Protein AF-A0AAD4T1R8-F1 (afdb_monomer_lite)

pLDDT: mean 81.33, std 16.94, range [38.06, 96.06]

Structure (mmCIF, N/CA/C/O backbone):
data_AF-A0AAD4T1R8-F1
#
_entry.id   AF-A0AAD4T1R8-F1
#
loop_
_atom_site.group_PDB
_atom_site.id
_atom_site.type_symbol
_atom_site.label_atom_id
_atom_site.label_alt_id
_atom_site.label_comp_id
_atom_site.label_asym_id
_atom_site.label_entity_id
_atom_site.label_seq_id
_atom_site.pdbx_PDB_ins_code
_atom_site.Cartn_x
_atom_site.Cartn_y
_atom_site.Cartn_z
_atom_site.occupancy
_atom_site.B_iso_or_equiv
_atom_site.auth_seq_id
_atom_site.auth_comp_id
_atom_site.auth_asym_id
_atom_site.auth_atom_id
_atom_site.pdbx_PDB_model_num
ATOM 1 N N . MET A 1 1 ? -21.712 13.192 17.072 1.00 40.59 1 MET A N 1
ATOM 2 C CA . MET A 1 1 ? -20.621 12.210 17.191 1.00 40.59 1 MET A CA 1
ATOM 3 C C . MET A 1 1 ? -20.498 11.572 15.833 1.00 40.59 1 MET A C 1
ATOM 5 O O . MET A 1 1 ? -21.442 10.906 15.426 1.00 40.59 1 MET A O 1
ATOM 9 N N . ASP A 1 2 ? -19.437 11.900 15.101 1.00 55.03 2 ASP A N 1
ATOM 10 C CA . ASP A 1 2 ? -19.211 11.331 13.776 1.00 55.03 2 ASP A CA 1
ATOM 11 C C . ASP A 1 2 ? -19.032 9.827 13.923 1.00 55.03 2 ASP A C 1
ATOM 13 O O . ASP A 1 2 ? -18.123 9.354 14.605 1.00 55.03 2 ASP A O 1
ATOM 17 N N . TYR A 1 3 ? -19.953 9.077 13.331 1.00 61.53 3 TYR A N 1
ATOM 18 C CA . TYR A 1 3 ? -19.867 7.631 13.254 1.00 61.53 3 TYR A CA 1
ATOM 19 C C . TYR A 1 3 ? -18.798 7.314 12.204 1.00 61.53 3 TYR A C 1
ATOM 21 O O . TYR A 1 3 ? -19.114 7.114 11.034 1.00 61.53 3 TYR A O 1
ATOM 29 N N . LYS A 1 4 ? -17.515 7.376 12.591 1.00 73.00 4 LYS A N 1
ATOM 30 C CA . LYS A 1 4 ? -16.430 6.893 11.732 1.00 73.00 4 LYS A CA 1
ATOM 31 C C . LYS A 1 4 ? -16.697 5.414 11.469 1.00 73.00 4 LYS A C 1
ATOM 33 O O . LYS A 1 4 ? -16.855 4.644 12.408 1.00 73.00 4 LYS A O 1
ATOM 38 N N . ASP A 1 5 ? -16.753 5.038 10.203 1.00 84.06 5 ASP A N 1
ATOM 39 C CA . ASP A 1 5 ? -16.833 3.658 9.743 1.00 84.06 5 ASP A CA 1
ATOM 40 C C . ASP A 1 5 ? -15.735 3.384 8.705 1.00 84.06 5 ASP A C 1
ATOM 42 O O . ASP A 1 5 ? -14.990 4.280 8.295 1.00 84.06 5 ASP A O 1
ATOM 46 N N . VAL A 1 6 ? -15.618 2.133 8.255 1.00 85.44 6 VAL A N 1
ATOM 47 C CA . VAL A 1 6 ? -14.613 1.740 7.250 1.00 85.44 6 VAL A CA 1
ATOM 48 C C . VAL A 1 6 ? -14.735 2.563 5.962 1.00 85.44 6 VAL A C 1
ATOM 50 O O . VAL A 1 6 ? -13.732 2.841 5.307 1.00 85.44 6 VAL A O 1
ATOM 53 N N . VAL A 1 7 ? -15.949 2.971 5.580 1.00 85.94 7 VAL A N 1
ATOM 54 C CA . VAL A 1 7 ? -16.175 3.763 4.362 1.00 85.94 7 VAL A CA 1
ATOM 55 C C . VAL A 1 7 ? -15.613 5.172 4.533 1.00 85.94 7 VAL A C 1
ATOM 57 O O . VAL A 1 7 ? -14.927 5.673 3.638 1.00 85.94 7 VAL A O 1
ATOM 60 N N . SER A 1 8 ? -15.844 5.783 5.692 1.00 87.62 8 SER A N 1
ATOM 61 C CA . SER A 1 8 ? -15.320 7.096 6.062 1.00 87.62 8 SER A CA 1
ATOM 62 C C . SER A 1 8 ? -13.789 7.083 6.109 1.00 87.62 8 SER A C 1
ATOM 64 O O . SER A 1 8 ? -13.155 7.922 5.468 1.00 87.62 8 SER A O 1
ATOM 66 N N . TRP A 1 9 ? -13.185 6.074 6.749 1.00 90.06 9 TRP A N 1
ATOM 67 C CA . TRP A 1 9 ? -11.730 5.861 6.755 1.00 90.06 9 TRP A CA 1
ATOM 68 C C . TRP A 1 9 ? -11.148 5.733 5.352 1.00 90.06 9 TRP A C 1
ATOM 70 O O . TRP A 1 9 ? -10.225 6.459 4.985 1.00 90.06 9 TRP A O 1
ATOM 80 N N . ASN A 1 10 ? -11.732 4.862 4.530 1.00 88.50 10 ASN A N 1
ATOM 81 C CA . ASN A 1 10 ? -11.289 4.661 3.155 1.00 88.50 10 ASN A CA 1
ATOM 82 C C . ASN A 1 10 ? -11.386 5.934 2.319 1.00 88.50 10 ASN A C 1
ATOM 84 O O . ASN A 1 10 ? -10.513 6.193 1.494 1.00 88.50 10 ASN A O 1
ATOM 88 N N . THR A 1 11 ? -12.436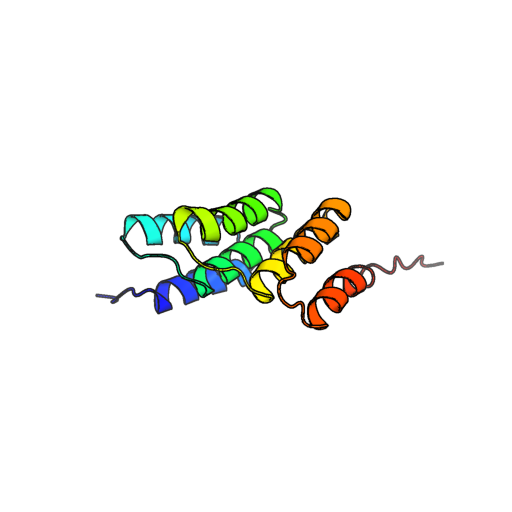 6.727 2.528 1.00 88.00 11 THR A N 1
ATOM 89 C CA . THR A 1 11 ? -12.626 7.991 1.814 1.00 88.00 11 THR A CA 1
ATOM 90 C C . THR A 1 11 ? -11.512 8.973 2.156 1.00 88.00 11 THR A C 1
ATOM 92 O O . THR A 1 11 ? -10.903 9.529 1.244 1.00 88.00 11 THR A O 1
ATOM 95 N N . ILE A 1 12 ? -11.198 9.144 3.443 1.00 86.56 12 ILE A N 1
ATOM 96 C CA . ILE A 1 12 ? -10.155 10.073 3.889 1.00 86.56 12 ILE A CA 1
ATOM 97 C C . ILE A 1 12 ? -8.768 9.562 3.465 1.00 86.56 12 ILE A C 1
ATOM 99 O O . ILE A 1 12 ? -8.006 10.302 2.855 1.00 86.56 12 ILE A O 1
ATOM 103 N N . ILE A 1 13 ? -8.435 8.286 3.669 1.00 87.19 13 ILE A N 1
ATOM 104 C CA . ILE A 1 13 ? -7.128 7.740 3.249 1.00 87.19 13 ILE A CA 1
ATOM 105 C C . ILE A 1 13 ? -6.944 7.888 1.727 1.00 87.19 13 ILE A C 1
ATOM 107 O O . ILE A 1 13 ? -5.884 8.310 1.259 1.00 87.19 13 ILE A O 1
ATOM 111 N N . LYS A 1 14 ? -7.995 7.623 0.937 1.00 84.81 14 LYS A N 1
ATOM 112 C CA . LYS A 1 14 ? -7.966 7.798 -0.522 1.00 84.81 14 LYS A CA 1
ATOM 113 C C . LYS A 1 14 ? -7.755 9.250 -0.930 1.00 84.81 14 LYS A C 1
ATOM 115 O O . LYS A 1 14 ? -6.999 9.493 -1.869 1.00 84.81 14 LYS A O 1
ATOM 120 N N . THR A 1 15 ? -8.398 10.212 -0.268 1.00 85.50 15 THR A N 1
ATOM 121 C CA . THR A 1 15 ? -8.228 11.629 -0.623 1.00 85.50 15 THR A CA 1
ATOM 122 C C . THR A 1 15 ? -6.782 12.067 -0.409 1.00 85.50 15 THR A C 1
ATOM 124 O O . THR A 1 15 ? -6.202 12.683 -1.300 1.00 85.50 15 THR A O 1
ATOM 127 N N . TYR A 1 16 ? -6.144 11.669 0.694 1.00 80.31 16 TYR A N 1
ATOM 128 C CA . TYR A 1 16 ? -4.720 11.949 0.909 1.00 80.31 16 TYR A CA 1
ATOM 129 C C . TYR A 1 16 ? -3.811 11.230 -0.099 1.00 80.31 16 TYR A C 1
ATOM 131 O O . TYR A 1 16 ? -2.872 11.845 -0.612 1.00 80.31 16 TYR A O 1
ATOM 139 N N . GLY A 1 17 ? -4.128 9.984 -0.469 1.00 73.69 17 GLY A N 1
ATOM 140 C CA . GLY A 1 17 ? -3.391 9.248 -1.501 1.00 73.69 17 GLY A CA 1
ATOM 141 C C . GLY A 1 17 ? -3.438 9.897 -2.890 1.00 73.69 17 GLY A C 1
ATOM 142 O O . GLY A 1 17 ? -2.427 9.913 -3.593 1.00 73.69 17 GLY A O 1
ATOM 143 N N . LEU A 1 18 ? -4.572 10.502 -3.264 1.00 74.38 18 LEU A N 1
ATOM 144 C CA . LEU A 1 18 ? -4.728 11.252 -4.521 1.00 74.38 18 LEU A CA 1
ATOM 145 C C . LEU A 1 18 ? -3.957 12.578 -4.534 1.00 74.38 18 LEU A C 1
ATOM 147 O O . LEU A 1 18 ? -3.561 13.050 -5.596 1.00 74.38 18 LEU A O 1
ATOM 151 N N . HIS A 1 19 ? -3.735 13.181 -3.368 1.00 78.00 19 HIS A N 1
ATOM 152 C CA . HIS A 1 19 ? -3.013 14.446 -3.238 1.00 78.00 19 HIS A CA 1
ATOM 153 C C . HIS A 1 19 ? -1.504 14.268 -3.018 1.00 78.00 19 HIS A C 1
ATOM 155 O O . HIS A 1 19 ? -0.846 15.216 -2.596 1.00 78.00 19 HIS A O 1
ATOM 161 N N . ALA A 1 20 ? -0.957 13.078 -3.307 1.00 74.12 20 ALA A N 1
ATOM 162 C CA . ALA A 1 20 ? 0.460 12.747 -3.132 1.00 74.12 20 ALA A CA 1
ATOM 163 C C . ALA A 1 20 ? 0.978 13.067 -1.718 1.00 74.12 20 ALA A C 1
ATOM 165 O O . ALA A 1 20 ? 2.106 13.523 -1.537 1.00 74.12 20 ALA A O 1
ATOM 166 N N . ARG A 1 21 ? 0.129 12.826 -0.712 1.00 81.56 21 ARG A N 1
ATOM 167 C CA . ARG A 1 21 ? 0.431 13.002 0.711 1.00 81.56 21 ARG A CA 1
ATOM 168 C C . ARG A 1 21 ? 0.535 11.636 1.389 1.00 81.56 21 ARG A C 1
ATOM 170 O O . ARG A 1 21 ? -0.393 11.222 2.088 1.00 81.56 21 ARG A O 1
ATOM 177 N N . PRO A 1 22 ? 1.615 10.878 1.106 1.00 81.62 22 PRO A N 1
ATOM 178 C CA . PRO A 1 22 ? 1.756 9.51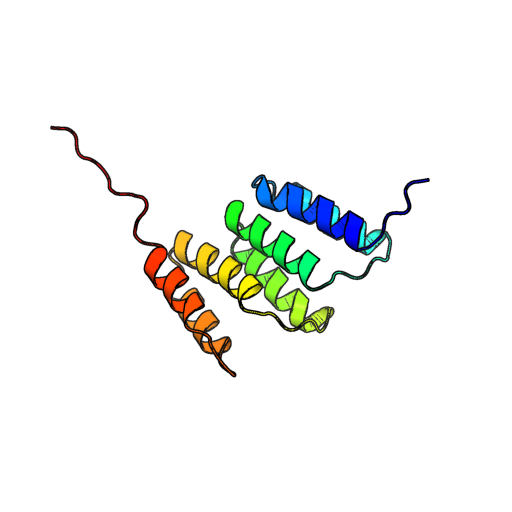8 1.597 1.00 81.62 22 PRO A CA 1
ATOM 179 C C . PRO A 1 22 ? 1.856 9.473 3.118 1.00 81.62 22 PRO A C 1
ATOM 181 O O . PRO A 1 22 ? 1.191 8.651 3.730 1.00 81.62 22 PRO A O 1
ATOM 184 N N . THR A 1 23 ? 2.610 10.377 3.743 1.00 86.31 23 THR A N 1
ATOM 185 C CA . THR A 1 23 ? 2.804 10.400 5.199 1.00 86.31 23 THR A CA 1
ATOM 186 C C . THR A 1 23 ? 1.478 10.521 5.947 1.00 86.31 23 THR A C 1
ATOM 188 O O . THR A 1 23 ? 1.234 9.799 6.909 1.00 86.31 23 THR A O 1
ATOM 191 N N . GLU A 1 24 ? 0.584 11.386 5.475 1.00 88.62 24 GLU A N 1
ATOM 192 C CA . GLU A 1 24 ? -0.741 11.580 6.052 1.00 88.62 24 GLU A CA 1
ATOM 193 C C . GLU A 1 24 ? -1.649 10.368 5.819 1.00 88.62 24 GLU A C 1
ATOM 195 O O . GLU A 1 24 ? -2.340 9.942 6.741 1.00 88.62 24 GLU A O 1
ATOM 200 N N . ALA A 1 25 ? -1.619 9.768 4.623 1.00 89.62 25 ALA A N 1
ATOM 201 C CA . ALA A 1 25 ? -2.367 8.541 4.344 1.00 89.62 25 ALA A CA 1
ATOM 202 C C . ALA A 1 25 ? -1.924 7.377 5.253 1.00 89.62 25 ALA A C 1
ATOM 204 O O . ALA A 1 25 ? -2.762 6.613 5.731 1.00 89.62 25 ALA A O 1
ATOM 205 N N . LEU A 1 26 ? -0.622 7.277 5.531 1.00 89.50 26 LEU A N 1
ATOM 206 C CA . LEU A 1 26 ? -0.043 6.280 6.432 1.00 89.50 26 LEU A CA 1
ATOM 207 C C . LEU A 1 26 ? -0.413 6.545 7.892 1.00 89.50 26 LEU A C 1
ATOM 209 O O . LEU A 1 26 ? -0.804 5.621 8.597 1.00 89.50 26 LEU A O 1
ATOM 213 N N . SER A 1 27 ? -0.358 7.804 8.331 1.00 91.44 27 SER A N 1
ATOM 214 C CA . SER A 1 27 ? -0.791 8.192 9.677 1.00 91.44 27 SER A CA 1
ATOM 215 C C . SER A 1 27 ? -2.259 7.844 9.921 1.00 91.44 27 SER A C 1
ATOM 217 O O . SER A 1 27 ? -2.601 7.339 10.985 1.00 91.44 27 SER A O 1
ATOM 219 N N . LEU A 1 28 ? -3.125 8.082 8.933 1.00 91.31 28 LEU A N 1
ATOM 220 C CA . LEU A 1 28 ? -4.547 7.745 9.019 1.00 91.31 28 LEU A CA 1
ATOM 221 C C . LEU A 1 28 ? -4.794 6.237 9.030 1.00 91.31 28 LEU A C 1
ATOM 223 O O . LEU A 1 28 ? -5.743 5.779 9.656 1.00 91.31 28 LEU A O 1
ATOM 227 N N . PHE A 1 29 ? -3.956 5.456 8.349 1.00 93.81 29 PHE A N 1
ATOM 228 C CA . PHE A 1 29 ? -4.013 4.002 8.445 1.00 93.81 29 PHE A CA 1
ATOM 229 C C . PHE A 1 29 ? -3.644 3.507 9.845 1.00 93.81 29 PHE A C 1
ATOM 231 O O . PHE A 1 29 ? -4.352 2.657 10.378 1.00 93.81 29 PHE A O 1
ATOM 238 N N . SER A 1 30 ? -2.609 4.077 10.465 1.00 93.19 30 SER A N 1
ATOM 239 C CA . SER A 1 30 ? -2.273 3.769 11.859 1.00 93.19 30 SER A CA 1
ATOM 240 C C . SER A 1 30 ? -3.420 4.129 12.808 1.00 93.19 30 SER A C 1
ATOM 242 O O . SER A 1 30 ? -3.822 3.296 13.613 1.00 93.19 30 SER A O 1
ATOM 244 N N . GLU A 1 31 ? -4.017 5.318 12.661 1.00 93.50 31 GLU A N 1
ATOM 245 C CA . GLU A 1 31 ? -5.169 5.741 13.477 1.00 93.50 31 GLU A CA 1
A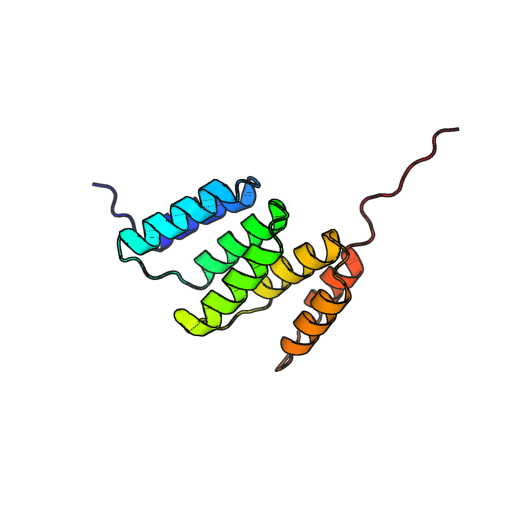TOM 246 C C . GLU A 1 31 ? -6.380 4.811 13.267 1.00 93.50 31 GLU A C 1
ATOM 248 O O . GLU A 1 31 ? -7.033 4.410 14.226 1.00 93.50 31 GLU A O 1
ATOM 253 N N . MET A 1 32 ? -6.645 4.384 12.025 1.00 92.81 32 MET A N 1
ATOM 254 C CA . MET A 1 32 ? -7.686 3.397 11.718 1.00 92.81 32 MET A CA 1
ATOM 255 C C . MET A 1 32 ? -7.467 2.084 12.489 1.00 92.81 32 MET A C 1
ATOM 257 O O . MET A 1 32 ? -8.424 1.520 13.023 1.00 92.81 32 MET A O 1
ATOM 261 N N . GLN A 1 33 ? -6.224 1.597 12.551 1.00 92.69 33 GLN A N 1
ATOM 262 C CA . GLN A 1 33 ? -5.874 0.378 13.286 1.00 92.69 33 GLN A CA 1
ATOM 263 C C . GLN A 1 33 ? -6.007 0.565 14.805 1.00 92.69 33 GLN A C 1
ATOM 265 O O . GLN A 1 33 ? -6.532 -0.325 15.476 1.00 92.69 33 GLN A O 1
ATOM 270 N N . GLU A 1 34 ? -5.563 1.704 15.342 1.00 93.69 34 GLU A N 1
ATOM 271 C CA . GLU A 1 34 ? -5.671 2.052 16.768 1.00 93.69 34 GLU A CA 1
ATOM 272 C C . GLU A 1 34 ? -7.132 2.163 17.226 1.00 93.69 34 GLU A C 1
ATOM 274 O O . GLU A 1 34 ? -7.483 1.659 18.293 1.00 93.69 34 GLU A O 1
ATOM 279 N N . ASP A 1 35 ? -8.006 2.706 16.373 1.00 91.12 35 ASP A N 1
ATOM 280 C CA . ASP A 1 35 ? -9.457 2.763 16.591 1.00 91.12 35 ASP A CA 1
ATOM 281 C C . ASP A 1 35 ? -10.149 1.387 16.412 1.00 91.12 35 ASP A C 1
ATOM 283 O O . ASP A 1 35 ? -11.373 1.276 16.517 1.00 91.12 35 ASP A O 1
ATOM 287 N N . GLY A 1 36 ? -9.389 0.318 16.139 1.00 90.31 36 GLY A N 1
ATOM 288 C CA . GLY A 1 36 ? -9.883 -1.058 16.032 1.00 90.31 36 GLY A CA 1
ATOM 289 C C . GLY A 1 36 ? -10.557 -1.395 14.700 1.00 90.31 36 GLY A C 1
ATOM 290 O O . GLY A 1 36 ? -11.185 -2.452 14.572 1.00 90.31 36 GLY A O 1
ATOM 291 N N . TRP A 1 37 ? -10.438 -0.531 13.689 1.00 92.62 37 TRP A N 1
ATOM 292 C CA . TRP A 1 37 ? -11.032 -0.764 12.378 1.00 92.62 37 TRP A CA 1
ATOM 293 C C . TRP A 1 37 ? -10.129 -1.629 11.515 1.00 92.62 37 TRP A C 1
ATOM 295 O O . TRP A 1 37 ? -8.959 -1.331 11.289 1.00 92.62 37 TRP A O 1
ATOM 305 N N . ARG A 1 38 ? -10.699 -2.704 10.966 1.00 92.69 38 ARG A N 1
ATOM 306 C CA . ARG A 1 38 ? -9.970 -3.601 10.072 1.00 92.69 38 ARG A CA 1
ATOM 307 C C . ARG A 1 38 ? -9.875 -2.994 8.661 1.00 92.69 38 ARG A C 1
ATOM 309 O O . ARG A 1 38 ? -10.919 -2.771 8.041 1.00 92.69 38 ARG A O 1
ATOM 316 N N . PRO A 1 39 ? -8.659 -2.776 8.128 1.00 93.75 39 PRO A N 1
ATOM 317 C CA . PRO A 1 39 ? -8.433 -2.406 6.735 1.00 93.75 39 PRO A CA 1
ATOM 318 C C . PRO A 1 39 ? -9.084 -3.392 5.768 1.00 93.75 39 PRO A C 1
ATOM 320 O O . PRO A 1 39 ? -9.148 -4.595 6.030 1.00 93.75 39 PRO A O 1
ATOM 323 N N . ASN A 1 40 ? -9.537 -2.890 4.624 1.00 93.31 40 ASN A N 1
ATOM 324 C CA . ASN A 1 40 ? -10.085 -3.709 3.552 1.00 93.31 40 ASN A CA 1
ATOM 325 C C . ASN A 1 40 ? -9.353 -3.456 2.227 1.00 93.31 40 ASN A C 1
ATOM 327 O O . ASN A 1 40 ? -8.422 -2.657 2.141 1.00 93.31 40 ASN A O 1
ATOM 331 N N . ARG A 1 41 ? -9.809 -4.135 1.170 1.00 94.00 41 ARG A N 1
ATOM 332 C CA . ARG A 1 41 ? -9.300 -3.985 -0.200 1.00 94.00 41 ARG A CA 1
ATOM 333 C C . ARG A 1 41 ? -9.139 -2.514 -0.625 1.00 94.00 41 ARG A C 1
ATOM 335 O O . ARG A 1 41 ? -8.140 -2.142 -1.222 1.00 94.00 41 ARG A O 1
ATOM 342 N N . ILE A 1 42 ? -10.119 -1.665 -0.317 1.00 92.25 42 ILE A N 1
ATOM 343 C CA . ILE A 1 42 ? -10.112 -0.254 -0.728 1.00 92.25 42 ILE A CA 1
ATOM 344 C C . ILE A 1 42 ? -9.067 0.539 0.068 1.00 92.25 42 ILE A C 1
ATOM 346 O O . ILE A 1 42 ? -8.402 1.400 -0.507 1.00 92.25 42 ILE A O 1
ATOM 350 N N . THR A 1 43 ? -8.880 0.223 1.354 1.00 93.75 43 THR A N 1
ATOM 351 C CA . THR A 1 43 ? -7.820 0.813 2.184 1.00 93.75 43 THR A CA 1
ATOM 352 C C . THR A 1 43 ? -6.449 0.585 1.549 1.00 93.75 43 THR A C 1
ATOM 354 O O . THR A 1 43 ? -5.678 1.527 1.380 1.00 93.75 43 THR A O 1
ATOM 357 N N . PHE A 1 44 ? -6.165 -0.647 1.119 1.00 95.44 44 PHE A N 1
ATOM 358 C CA . PHE A 1 44 ? -4.879 -0.989 0.514 1.00 95.44 44 PHE A CA 1
ATOM 359 C C . PHE A 1 44 ? -4.664 -0.344 -0.857 1.00 95.44 44 PHE A C 1
ATOM 361 O O . PHE A 1 44 ? -3.561 0.123 -1.120 1.00 95.44 44 PHE A O 1
ATOM 368 N N . ILE A 1 45 ? -5.693 -0.205 -1.698 1.00 93.56 45 ILE A N 1
ATOM 369 C CA . ILE A 1 45 ? -5.575 0.580 -2.944 1.00 93.56 45 ILE A CA 1
ATOM 370 C C . ILE A 1 45 ? -5.173 2.023 -2.646 1.00 93.56 45 ILE A C 1
ATOM 372 O O . ILE A 1 45 ? -4.290 2.569 -3.307 1.00 93.56 45 ILE A O 1
ATOM 376 N N . ALA A 1 46 ? -5.807 2.645 -1.651 1.00 92.19 46 ALA A N 1
ATOM 377 C CA . ALA A 1 46 ? -5.504 4.019 -1.278 1.00 92.19 46 ALA A CA 1
ATOM 378 C C . ALA A 1 46 ? -4.052 4.173 -0.796 1.00 92.19 46 ALA A C 1
ATOM 380 O O . ALA A 1 46 ? -3.362 5.089 -1.242 1.00 92.19 46 ALA A O 1
ATOM 381 N N . LEU A 1 47 ? -3.568 3.247 0.039 1.00 94.38 47 LEU A N 1
ATOM 382 C CA . LEU A 1 47 ? -2.186 3.236 0.529 1.00 94.38 47 LEU A CA 1
ATOM 383 C C . LEU A 1 47 ? -1.174 3.008 -0.590 1.00 94.38 47 LEU A C 1
ATOM 385 O O . LEU A 1 47 ? -0.229 3.778 -0.731 1.00 94.38 47 LEU A O 1
ATOM 389 N N . LEU A 1 48 ? -1.395 1.997 -1.432 1.00 94.12 48 LEU A N 1
ATOM 390 C CA . LEU A 1 48 ? -0.506 1.693 -2.551 1.00 94.12 48 LEU A CA 1
ATOM 391 C C . LEU A 1 48 ? -0.461 2.842 -3.557 1.00 94.12 48 LEU A C 1
ATOM 393 O O . LEU A 1 48 ? 0.610 3.169 -4.064 1.00 94.12 48 LEU A O 1
ATOM 397 N N . SER A 1 49 ? -1.595 3.496 -3.814 1.00 91.12 49 SER A N 1
ATOM 398 C CA . SER A 1 49 ? -1.650 4.699 -4.644 1.00 91.12 49 SER A CA 1
ATOM 399 C C . SER A 1 49 ? -0.879 5.858 -4.007 1.00 91.12 49 SER A C 1
ATOM 401 O O . SER A 1 49 ? -0.108 6.524 -4.696 1.00 91.12 49 SER A O 1
ATOM 403 N N . ALA A 1 50 ? -1.010 6.068 -2.694 1.00 90.75 50 ALA A N 1
ATOM 404 C CA . ALA A 1 50 ? -0.255 7.086 -1.970 1.00 90.75 50 ALA A CA 1
ATOM 405 C C . ALA A 1 50 ? 1.261 6.835 -2.048 1.00 90.75 50 ALA A C 1
ATOM 407 O O . ALA A 1 50 ? 2.016 7.740 -2.401 1.00 90.75 50 ALA A O 1
ATOM 408 N N . CYS A 1 51 ? 1.699 5.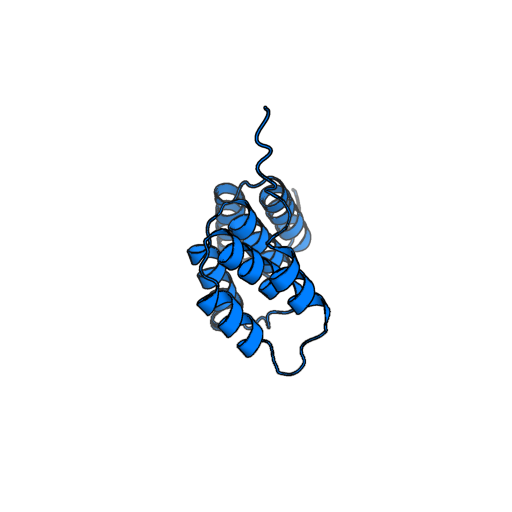596 -1.803 1.00 91.25 51 CYS A N 1
ATOM 409 C CA . CYS A 1 51 ? 3.091 5.168 -1.944 1.00 91.25 51 CYS A CA 1
ATOM 410 C C . CYS A 1 51 ? 3.603 5.371 -3.371 1.00 91.25 51 CYS A C 1
ATOM 412 O O . CYS A 1 51 ? 4.698 5.890 -3.584 1.00 91.25 51 CYS A O 1
ATOM 414 N N . SER A 1 52 ? 2.774 5.018 -4.353 1.00 90.00 52 SER A N 1
ATOM 415 C CA . SER A 1 52 ? 3.055 5.215 -5.765 1.00 90.00 52 SER A CA 1
ATOM 416 C C . SER A 1 52 ? 3.308 6.702 -6.050 1.00 90.00 52 SER A C 1
ATOM 418 O O . SER A 1 52 ? 4.414 7.046 -6.468 1.00 90.00 52 SER A O 1
ATOM 420 N N . HIS A 1 53 ? 2.375 7.608 -5.753 1.00 87.31 53 HIS A N 1
ATOM 421 C CA . HIS A 1 53 ? 2.558 9.046 -5.999 1.00 87.31 53 HIS A CA 1
ATOM 422 C C . HIS A 1 53 ? 3.682 9.679 -5.164 1.00 87.31 53 HIS A C 1
ATOM 424 O O . HIS A 1 53 ? 4.344 10.602 -5.632 1.00 87.31 53 HIS A O 1
ATOM 430 N N . GLY A 1 54 ? 3.918 9.169 -3.954 1.00 86.88 54 GLY A N 1
ATOM 431 C CA . GLY A 1 54 ? 4.958 9.636 -3.038 1.00 86.88 54 GLY A CA 1
ATOM 432 C C . GLY A 1 54 ? 6.371 9.134 -3.339 1.00 86.88 54 GLY A C 1
ATOM 433 O O . GLY A 1 54 ? 7.310 9.557 -2.674 1.00 86.88 54 GLY A O 1
ATOM 434 N N . GLY A 1 55 ? 6.540 8.220 -4.302 1.00 87.25 55 GLY A N 1
ATOM 435 C CA . GLY A 1 55 ? 7.836 7.587 -4.580 1.00 87.25 55 GLY A CA 1
ATOM 436 C C . GLY A 1 55 ? 8.310 6.621 -3.485 1.00 87.25 55 GLY A C 1
ATOM 437 O O . GLY A 1 55 ? 9.477 6.241 -3.477 1.00 87.25 55 GLY A O 1
ATOM 438 N N . LEU A 1 56 ? 7.413 6.205 -2.590 1.00 90.44 56 LEU A N 1
ATOM 439 C CA . LEU A 1 56 ? 7.669 5.289 -1.475 1.00 90.44 56 LEU A CA 1
ATOM 440 C C . LEU A 1 56 ? 7.507 3.834 -1.934 1.00 90.44 56 LEU A C 1
ATOM 442 O O . LEU A 1 56 ? 6.532 3.149 -1.617 1.00 90.44 56 LEU A O 1
ATOM 446 N N . VAL A 1 57 ? 8.408 3.395 -2.813 1.00 92.94 57 VAL A N 1
ATOM 447 C CA . VAL A 1 57 ? 8.285 2.106 -3.513 1.00 92.94 57 VAL A CA 1
ATOM 448 C C . VAL A 1 57 ? 8.422 0.922 -2.556 1.00 92.94 57 VAL A C 1
ATOM 450 O O . VAL A 1 57 ? 7.663 -0.041 -2.671 1.00 92.94 57 VAL A O 1
ATOM 453 N N . ASP A 1 58 ? 9.348 1.003 -1.603 1.00 94.44 58 ASP A N 1
ATOM 454 C CA . ASP A 1 58 ? 9.586 -0.065 -0.629 1.00 94.44 58 ASP A CA 1
ATOM 455 C C . ASP A 1 58 ? 8.412 -0.203 0.344 1.00 94.44 58 ASP A C 1
ATOM 457 O O . ASP A 1 58 ? 7.948 -1.313 0.606 1.00 94.44 58 ASP A O 1
ATOM 461 N N . GLU A 1 59 ? 7.841 0.915 0.790 1.00 94.06 59 GLU A N 1
ATOM 462 C CA . GLU A 1 59 ? 6.615 0.937 1.584 1.00 94.06 59 GLU A CA 1
ATOM 463 C C . GLU A 1 59 ? 5.446 0.328 0.806 1.00 94.06 59 GLU A C 1
ATOM 465 O O . GLU A 1 59 ? 4.690 -0.471 1.354 1.00 94.06 59 GLU A O 1
ATOM 470 N N . GLY A 1 60 ? 5.319 0.636 -0.489 1.00 94.44 60 GLY A N 1
ATOM 471 C CA . GLY A 1 60 ? 4.302 0.030 -1.350 1.00 94.44 60 GLY A CA 1
ATOM 472 C C . GLY A 1 60 ? 4.409 -1.500 -1.413 1.00 94.44 60 GLY A C 1
ATOM 473 O O . GLY A 1 60 ? 3.397 -2.197 -1.325 1.00 94.44 60 GLY A O 1
ATOM 474 N N . LEU A 1 61 ? 5.626 -2.043 -1.505 1.00 95.19 61 LEU A N 1
ATOM 475 C CA . LEU A 1 61 ? 5.858 -3.491 -1.460 1.00 95.19 61 LEU A CA 1
ATOM 476 C C . LEU A 1 61 ? 5.499 -4.088 -0.093 1.00 95.19 61 LEU A C 1
ATOM 478 O O . LEU A 1 61 ? 4.852 -5.137 -0.036 1.00 95.19 61 LEU A O 1
ATOM 482 N N . ILE A 1 62 ? 5.857 -3.401 0.996 1.00 96.06 62 ILE A N 1
ATOM 483 C CA . ILE A 1 62 ? 5.499 -3.805 2.361 1.00 96.06 62 ILE A CA 1
ATOM 484 C C . ILE A 1 62 ? 3.977 -3.859 2.519 1.00 96.06 62 ILE A C 1
ATOM 486 O O . ILE A 1 62 ? 3.462 -4.857 3.018 1.00 96.06 62 ILE A O 1
ATOM 490 N N . PHE A 1 63 ? 3.234 -2.849 2.054 1.00 95.88 63 PHE A N 1
ATOM 491 C CA . PHE A 1 63 ? 1.770 -2.850 2.141 1.00 95.88 63 PHE A CA 1
ATOM 492 C C . PHE A 1 63 ? 1.127 -3.963 1.325 1.00 95.88 63 PHE A C 1
ATOM 494 O O . PHE A 1 63 ? 0.169 -4.578 1.793 1.00 95.88 63 PHE A O 1
ATOM 501 N N . LEU A 1 64 ? 1.660 -4.257 0.137 1.00 94.94 64 LEU A N 1
ATOM 502 C CA . LEU A 1 64 ? 1.179 -5.372 -0.673 1.00 94.94 64 LEU A CA 1
ATOM 503 C C . LEU A 1 64 ? 1.372 -6.713 0.055 1.00 94.94 64 LEU A C 1
ATOM 505 O O . LEU A 1 64 ? 0.485 -7.564 0.025 1.00 94.94 64 LEU A O 1
ATOM 509 N N . GLN A 1 65 ? 2.500 -6.898 0.743 1.00 94.69 65 GLN A N 1
ATOM 510 C CA . GLN A 1 65 ? 2.759 -8.105 1.526 1.00 94.69 65 GLN A CA 1
ATOM 511 C C . GLN A 1 65 ? 1.909 -8.164 2.804 1.00 94.69 65 GLN A C 1
ATOM 513 O O . GLN A 1 65 ? 1.322 -9.204 3.101 1.00 94.69 65 GLN A O 1
ATOM 518 N N . LEU A 1 66 ? 1.783 -7.044 3.520 1.00 95.50 66 LEU A N 1
ATOM 519 C CA . LEU A 1 66 ? 0.968 -6.899 4.730 1.00 95.50 66 LEU A CA 1
ATOM 520 C C . LEU A 1 66 ? -0.499 -7.266 4.466 1.00 95.50 66 LEU A C 1
ATOM 522 O O . LEU A 1 66 ? -1.112 -8.007 5.235 1.00 95.50 66 LEU A O 1
ATOM 526 N N . MET A 1 67 ? -1.045 -6.784 3.347 1.00 95.69 67 MET A N 1
ATOM 527 C CA . MET A 1 67 ? -2.395 -7.089 2.875 1.00 95.69 67 MET A CA 1
ATOM 528 C C . MET A 1 67 ? -2.660 -8.601 2.802 1.00 95.69 67 MET A C 1
ATOM 530 O O . MET A 1 67 ? -3.722 -9.064 3.223 1.00 95.69 67 MET A O 1
ATOM 534 N N . ILE A 1 68 ? -1.687 -9.366 2.302 1.00 93.06 68 ILE A N 1
ATOM 535 C CA . ILE A 1 68 ? -1.789 -10.818 2.123 1.00 93.06 68 ILE A CA 1
ATOM 536 C C . ILE A 1 68 ? -1.574 -11.538 3.454 1.00 93.06 68 ILE A C 1
ATOM 538 O O . ILE A 1 68 ? -2.394 -12.367 3.842 1.00 93.06 68 ILE A O 1
ATOM 542 N N . MET A 1 69 ? -0.459 -11.247 4.125 1.00 92.75 69 MET A N 1
ATOM 543 C CA . MET A 1 69 ? 0.031 -12.055 5.243 1.00 92.75 69 MET A CA 1
ATOM 544 C C . MET A 1 69 ? -0.745 -11.799 6.532 1.00 92.75 69 MET A C 1
ATOM 546 O O . MET A 1 69 ? -1.124 -12.752 7.205 1.00 92.75 69 MET A O 1
ATOM 550 N N . GLU A 1 70 ? -1.031 -10.534 6.841 1.00 93.56 70 GLU A N 1
ATOM 551 C CA . GLU A 1 70 ? -1.683 -10.158 8.101 1.00 93.56 70 GLU A CA 1
ATOM 552 C C . GLU A 1 70 ? -3.197 -10.027 7.942 1.00 93.56 70 GLU A C 1
ATOM 554 O O . GLU A 1 70 ? -3.973 -10.441 8.805 1.00 93.56 70 GLU A O 1
ATOM 559 N N . TYR A 1 71 ? -3.650 -9.469 6.816 1.00 93.25 71 TYR A N 1
ATOM 560 C CA . TYR A 1 71 ? -5.071 -9.183 6.620 1.00 93.25 71 TYR A CA 1
ATOM 561 C C . TYR A 1 71 ? -5.826 -10.255 5.836 1.00 93.25 71 TYR A C 1
ATOM 563 O O . TYR A 1 71 ? -7.062 -10.269 5.903 1.00 93.25 71 TYR A O 1
ATOM 571 N N . GLY A 1 72 ? -5.119 -11.162 5.153 1.00 91.50 72 GLY A N 1
ATOM 572 C CA . GLY A 1 72 ? -5.712 -12.227 4.343 1.00 91.50 72 GLY A CA 1
ATOM 573 C C . GLY A 1 72 ? -6.487 -11.706 3.131 1.00 91.50 72 GLY A C 1
ATOM 574 O O . GLY A 1 72 ? -7.439 -12.348 2.689 1.00 91.50 72 GLY A O 1
ATOM 575 N N . ILE A 1 73 ? -6.140 -10.521 2.624 1.00 93.25 73 ILE A N 1
ATOM 576 C CA . ILE A 1 73 ? -6.831 -9.892 1.499 1.00 93.25 73 ILE A CA 1
ATOM 577 C C . ILE A 1 73 ? -6.046 -10.205 0.225 1.00 93.25 73 ILE A C 1
ATOM 579 O O . ILE A 1 73 ? -4.858 -9.906 0.116 1.00 93.25 73 ILE A O 1
ATOM 583 N N . ALA A 1 74 ? -6.717 -10.812 -0.752 1.00 91.19 74 ALA A N 1
ATOM 584 C CA . ALA A 1 74 ? -6.119 -11.099 -2.049 1.00 91.19 74 ALA A CA 1
ATOM 585 C C . ALA A 1 74 ? -5.915 -9.792 -2.844 1.00 91.19 74 ALA A C 1
ATOM 587 O O . ALA A 1 74 ? -6.889 -9.052 -3.031 1.00 91.19 74 ALA A O 1
ATOM 588 N N . PRO A 1 75 ? -4.693 -9.496 -3.323 1.00 91.31 75 PRO A N 1
ATOM 589 C CA . PRO A 1 75 ? -4.460 -8.374 -4.214 1.00 91.31 75 PRO A CA 1
ATOM 590 C C . PRO A 1 75 ? -5.106 -8.630 -5.568 1.00 91.31 75 PRO A C 1
ATOM 592 O O . PRO A 1 75 ? -5.175 -9.762 -6.047 1.00 91.31 75 PRO A O 1
ATOM 595 N N . ASP A 1 76 ? -5.529 -7.556 -6.215 1.00 90.69 76 ASP A N 1
ATOM 596 C CA . ASP A 1 76 ? -6.037 -7.604 -7.578 1.00 90.69 76 ASP A CA 1
ATOM 597 C C . ASP A 1 76 ? -5.296 -6.635 -8.493 1.00 90.69 76 ASP A C 1
ATOM 599 O O . ASP A 1 76 ? -4.312 -5.999 -8.107 1.00 90.69 76 ASP A O 1
ATOM 603 N N . VAL A 1 77 ? -5.793 -6.530 -9.723 1.00 88.88 77 VAL A N 1
ATOM 604 C CA . VAL A 1 77 ? -5.212 -5.718 -10.789 1.00 88.88 77 VAL A CA 1
ATOM 605 C C . VAL A 1 77 ? -4.917 -4.284 -10.342 1.00 88.88 77 VAL A C 1
ATOM 607 O O . VAL A 1 77 ? -3.863 -3.766 -10.702 1.00 88.88 77 VAL A O 1
ATOM 610 N N . GLU A 1 78 ? -5.775 -3.647 -9.540 1.00 90.38 78 GLU A N 1
ATOM 611 C CA . GLU A 1 78 ? -5.556 -2.264 -9.092 1.00 90.38 78 GLU A CA 1
ATOM 612 C C . GLU A 1 78 ? -4.360 -2.169 -8.135 1.00 90.38 78 GLU A C 1
ATOM 614 O O . GLU A 1 78 ? -3.498 -1.308 -8.317 1.00 90.38 78 GLU A O 1
ATOM 619 N N . HIS A 1 79 ? -4.249 -3.096 -7.178 1.00 93.38 79 HIS A N 1
ATOM 620 C CA . HIS A 1 79 ? -3.127 -3.144 -6.231 1.00 93.38 79 HIS A CA 1
ATOM 621 C C . HIS A 1 79 ? -1.801 -3.336 -6.963 1.00 93.38 79 HIS A C 1
ATOM 623 O O . HIS A 1 79 ? -0.844 -2.587 -6.755 1.00 93.38 79 HIS A O 1
ATOM 629 N N . TYR A 1 80 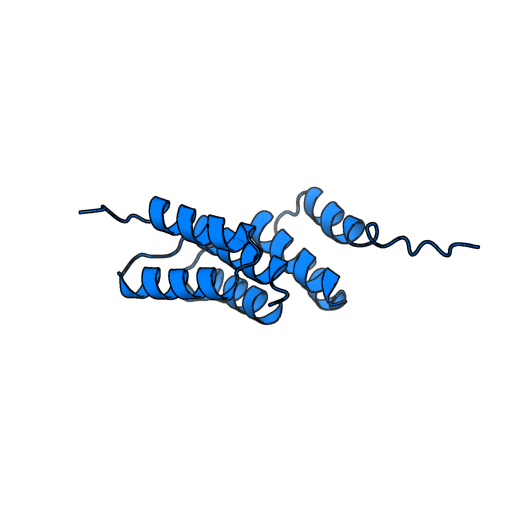? -1.758 -4.320 -7.860 1.00 92.56 80 TYR A N 1
ATOM 630 C CA . TYR A 1 80 ? -0.559 -4.604 -8.633 1.00 92.56 80 TYR A CA 1
ATOM 631 C C . TYR A 1 80 ? -0.194 -3.457 -9.570 1.00 92.56 80 TYR A C 1
ATOM 633 O O . TYR A 1 80 ? 0.981 -3.119 -9.668 1.00 92.56 80 TYR A O 1
ATOM 641 N N . THR A 1 81 ? -1.175 -2.816 -10.211 1.00 91.75 81 THR A N 1
ATOM 642 C CA . THR A 1 81 ? -0.924 -1.668 -11.094 1.00 91.75 81 THR A CA 1
ATOM 643 C C . THR A 1 81 ? -0.224 -0.537 -10.341 1.00 91.75 81 THR A C 1
ATOM 645 O O . THR A 1 81 ? 0.757 0.002 -10.848 1.00 91.75 81 THR A O 1
ATOM 648 N N . CYS A 1 82 ? -0.653 -0.216 -9.113 1.00 91.94 82 CYS A N 1
ATOM 649 C CA . CYS A 1 82 ? -0.010 0.825 -8.304 1.00 91.94 82 CYS A CA 1
ATOM 650 C C . CYS A 1 82 ? 1.469 0.530 -8.007 1.00 91.94 82 CYS A C 1
ATOM 652 O O . CYS A 1 82 ? 2.296 1.442 -8.079 1.00 91.94 82 CYS A O 1
ATOM 654 N N . VAL A 1 83 ? 1.796 -0.726 -7.682 1.00 94.19 83 VAL A N 1
ATOM 655 C CA . VAL A 1 83 ? 3.160 -1.155 -7.323 1.00 94.19 83 VAL A CA 1
ATOM 656 C C . VAL A 1 83 ? 4.046 -1.326 -8.559 1.00 94.19 83 VAL A C 1
ATOM 658 O O . VAL A 1 83 ? 5.214 -0.953 -8.548 1.00 94.19 83 VAL A O 1
ATOM 661 N N . VAL A 1 84 ? 3.503 -1.845 -9.660 1.00 92.50 84 VAL A N 1
ATOM 662 C CA . VAL A 1 84 ? 4.222 -1.948 -10.939 1.00 92.50 84 VAL A CA 1
ATOM 663 C C . VAL A 1 84 ? 4.582 -0.560 -11.466 1.00 92.50 84 VAL A C 1
ATOM 665 O O . VAL A 1 84 ? 5.720 -0.353 -11.885 1.00 92.50 84 VAL A O 1
ATOM 668 N N . ASP A 1 85 ? 3.649 0.396 -11.417 1.00 89.69 85 ASP A N 1
ATOM 669 C CA . ASP A 1 85 ? 3.908 1.782 -11.819 1.00 89.69 85 ASP A CA 1
ATOM 670 C C . ASP A 1 85 ? 5.008 2.427 -10.961 1.00 89.69 85 ASP A C 1
ATOM 672 O O . ASP A 1 85 ? 5.928 3.062 -11.486 1.00 89.69 85 ASP A O 1
ATOM 676 N N . SER A 1 86 ? 4.966 2.212 -9.642 1.00 91.56 86 SER A N 1
ATOM 677 C CA . SER A 1 86 ? 5.963 2.771 -8.729 1.00 91.56 86 SER A CA 1
ATOM 678 C C . SER A 1 86 ? 7.359 2.182 -8.968 1.00 91.56 86 SER A C 1
ATOM 680 O O . SER A 1 86 ? 8.326 2.939 -9.080 1.00 91.56 86 SER A O 1
ATOM 682 N N . LEU A 1 87 ? 7.465 0.863 -9.166 1.00 93.31 87 LEU A N 1
ATOM 683 C CA . LEU A 1 87 ? 8.707 0.173 -9.535 1.00 93.31 87 LEU A CA 1
ATOM 684 C C . LEU A 1 87 ? 9.257 0.641 -10.889 1.00 93.31 87 LEU A C 1
ATOM 686 O O . LEU A 1 87 ? 10.467 0.841 -11.034 1.00 93.31 87 LEU A O 1
ATOM 690 N N . ALA A 1 88 ? 8.382 0.836 -11.879 1.00 90.88 88 ALA A N 1
ATOM 691 C CA . ALA A 1 88 ? 8.775 1.300 -13.204 1.00 90.88 88 ALA A CA 1
ATOM 692 C C . ALA A 1 88 ? 9.394 2.704 -13.156 1.00 90.88 88 ALA A C 1
ATOM 694 O O . ALA A 1 88 ? 10.434 2.936 -13.777 1.00 90.88 88 ALA A O 1
ATOM 695 N N . ARG A 1 89 ? 8.814 3.619 -12.367 1.00 88.75 89 ARG A N 1
ATOM 696 C CA . ARG A 1 89 ? 9.317 4.995 -12.216 1.00 88.75 89 ARG A CA 1
ATOM 697 C C . ARG A 1 89 ? 10.701 5.081 -11.581 1.00 88.75 89 ARG A C 1
ATOM 699 O O . ARG A 1 89 ? 11.470 5.965 -11.946 1.00 88.75 89 ARG A O 1
ATOM 706 N N . VAL A 1 90 ? 11.052 4.147 -10.699 1.00 91.75 90 VAL A N 1
ATOM 707 C CA . VAL A 1 90 ? 12.395 4.068 -10.091 1.00 91.75 90 VAL A CA 1
ATOM 708 C C . VAL A 1 90 ? 13.339 3.110 -10.828 1.00 91.75 90 VAL A C 1
ATOM 710 O O . VAL A 1 90 ? 14.384 2.737 -10.305 1.00 91.75 90 VAL A O 1
ATOM 713 N N . SER A 1 91 ? 12.996 2.706 -12.057 1.00 91.25 91 SER A N 1
ATOM 714 C CA . SER A 1 91 ? 13.794 1.797 -12.896 1.00 91.25 91 SER A CA 1
ATOM 715 C C . SER A 1 91 ? 14.051 0.403 -12.296 1.00 91.25 91 SER A C 1
ATOM 717 O O . SER A 1 91 ? 14.920 -0.326 -12.778 1.00 91.25 91 SER A O 1
ATOM 719 N N . ARG A 1 92 ? 13.250 -0.039 -11.317 1.00 92.38 92 ARG A N 1
ATOM 720 C CA . ARG A 1 92 ? 13.271 -1.406 -10.752 1.00 92.38 92 ARG A CA 1
ATOM 721 C C . ARG A 1 92 ? 12.475 -2.377 -11.632 1.00 92.38 92 ARG A C 1
ATOM 723 O O . ARG A 1 92 ? 11.599 -3.114 -11.184 1.00 92.38 92 ARG A O 1
ATOM 730 N N . LEU A 1 93 ? 12.779 -2.371 -12.930 1.00 91.88 93 LEU A N 1
ATOM 731 C CA . LEU A 1 93 ? 12.003 -3.067 -13.965 1.00 91.88 93 LEU A CA 1
ATOM 732 C C . LEU A 1 93 ? 11.984 -4.587 -13.782 1.00 91.88 93 LEU A C 1
ATOM 734 O O . LEU A 1 93 ? 10.991 -5.237 -14.102 1.00 91.88 93 LEU A O 1
ATOM 738 N N . GLN A 1 94 ? 13.067 -5.156 -13.251 1.00 93.12 94 GLN A N 1
ATOM 739 C CA . GLN A 1 94 ? 13.152 -6.590 -13.001 1.00 93.12 94 GLN A CA 1
ATOM 740 C C . GLN A 1 94 ? 12.145 -7.039 -11.934 1.00 93.12 94 GLN A C 1
ATOM 742 O O . GLN A 1 94 ? 11.504 -8.078 -12.082 1.00 93.12 94 GLN A O 1
ATOM 747 N N . GLU A 1 95 ? 11.976 -6.241 -10.883 1.00 92.31 95 GLU A N 1
ATOM 748 C CA . GLU A 1 95 ? 11.003 -6.501 -9.823 1.00 92.31 95 GLU A CA 1
ATOM 749 C C . GLU A 1 95 ? 9.578 -6.285 -10.321 1.00 92.31 95 GLU A C 1
ATOM 751 O O . GLU A 1 95 ? 8.723 -7.131 -10.074 1.00 92.31 95 GLU A O 1
ATOM 756 N N . ALA A 1 96 ? 9.339 -5.232 -11.114 1.00 91.06 96 ALA A N 1
ATOM 757 C CA . ALA A 1 96 ? 8.047 -5.013 -11.765 1.00 91.06 96 ALA A CA 1
ATOM 758 C C . ALA A 1 96 ? 7.648 -6.215 -12.638 1.00 91.06 96 ALA A C 1
ATOM 760 O O . ALA A 1 96 ? 6.518 -6.694 -12.571 1.00 91.06 96 ALA A O 1
ATOM 761 N N . TYR A 1 97 ? 8.592 -6.754 -13.414 1.00 88.88 97 TYR A N 1
ATOM 762 C CA . TYR A 1 97 ? 8.371 -7.935 -14.244 1.00 88.88 97 TYR A CA 1
ATOM 763 C C . TYR A 1 97 ? 8.053 -9.189 -13.419 1.00 88.88 97 TYR A C 1
ATOM 765 O O . TYR A 1 97 ? 7.109 -9.916 -13.736 1.00 88.88 97 TYR A O 1
ATOM 773 N N . TYR A 1 98 ? 8.810 -9.452 -12.348 1.00 89.50 98 TYR A N 1
ATOM 774 C CA . TYR A 1 98 ? 8.534 -10.595 -11.474 1.00 89.50 98 TYR A CA 1
ATOM 775 C C . TYR A 1 98 ? 7.195 -10.468 -10.754 1.00 89.50 98 TYR A C 1
ATOM 777 O O . TYR A 1 98 ? 6.500 -11.472 -10.599 1.00 89.50 98 TYR A O 1
ATOM 785 N N . LEU A 1 99 ? 6.815 -9.249 -10.374 1.00 88.75 99 LEU A N 1
ATOM 786 C CA . LEU A 1 99 ? 5.528 -8.976 -9.759 1.00 88.75 99 LEU A CA 1
ATOM 787 C C . LEU A 1 99 ? 4.381 -9.254 -10.735 1.00 88.75 99 LEU A C 1
ATOM 789 O O . LEU A 1 99 ? 3.455 -9.969 -10.386 1.00 88.75 99 LEU A O 1
ATOM 793 N N . ILE A 1 100 ? 4.473 -8.804 -11.989 1.00 84.31 100 ILE A N 1
ATOM 794 C CA . ILE A 1 100 ? 3.473 -9.136 -13.021 1.00 84.31 100 ILE A CA 1
ATOM 795 C C . ILE A 1 100 ? 3.394 -10.647 -13.242 1.00 84.31 100 ILE A C 1
ATOM 797 O O . ILE A 1 100 ? 2.309 -11.211 -13.369 1.00 84.31 100 ILE A O 1
ATOM 801 N N . LYS A 1 101 ? 4.539 -11.334 -13.253 1.00 82.19 101 LYS A N 1
ATOM 802 C CA . LYS A 1 101 ? 4.564 -12.790 -13.397 1.00 82.19 101 LYS A CA 1
ATOM 803 C C . LYS A 1 101 ? 3.877 -13.489 -12.219 1.00 82.19 101 LYS A C 1
ATOM 805 O O . LYS A 1 101 ? 3.193 -14.487 -12.437 1.00 82.19 101 LYS A O 1
ATOM 810 N N . SER A 1 102 ? 4.002 -12.969 -10.997 1.00 78.06 102 SER A N 1
ATOM 811 C CA . SER A 1 102 ? 3.319 -13.532 -9.826 1.00 78.06 102 SER A CA 1
ATOM 812 C C . SER A 1 102 ? 1.805 -13.281 -9.817 1.00 78.06 102 SER A C 1
ATOM 814 O O . SER A 1 102 ? 1.091 -14.026 -9.153 1.00 78.06 102 SER A O 1
ATOM 816 N N . MET A 1 103 ? 1.292 -12.336 -10.619 1.00 72.00 103 MET A N 1
ATOM 817 C CA . MET A 1 103 ? -0.153 -12.094 -10.790 1.00 72.00 103 MET A CA 1
ATOM 818 C C . MET A 1 103 ? -0.895 -13.243 -11.492 1.00 72.00 103 MET A C 1
ATOM 820 O O . MET A 1 103 ? -2.123 -13.290 -11.477 1.00 72.00 103 MET A O 1
ATOM 824 N N . THR A 1 104 ? -0.189 -14.182 -12.129 1.00 55.31 104 THR A N 1
ATOM 825 C CA . THR A 1 104 ? -0.818 -15.231 -12.947 1.00 55.31 104 THR A CA 1
ATOM 826 C C . THR A 1 104 ? -1.215 -16.485 -12.168 1.00 55.31 104 THR A C 1
ATOM 828 O O . THR A 1 104 ? -0.607 -17.544 -12.288 1.00 55.31 104 THR A O 1
ATOM 831 N N . VAL A 1 105 ? -2.383 -16.401 -11.530 1.00 46.53 105 VAL A N 1
ATOM 832 C CA . VAL A 1 105 ? -3.504 -17.264 -11.937 1.00 46.53 105 VAL A CA 1
ATOM 833 C C . VAL A 1 105 ? -4.576 -16.324 -12.516 1.00 46.53 105 VAL A C 1
ATOM 835 O O . VAL A 1 105 ? -5.346 -15.736 -11.771 1.00 46.53 105 VAL A O 1
ATOM 838 N N . LYS A 1 106 ? -4.575 -16.186 -13.857 1.00 48.69 106 LYS A N 1
ATOM 839 C CA . LYS A 1 106 ? -5.335 -15.256 -14.740 1.00 48.69 106 LYS A CA 1
ATOM 840 C C . LYS A 1 106 ? -4.915 -13.771 -14.727 1.00 48.69 106 LYS A C 1
ATOM 842 O O . LYS A 1 106 ? -5.437 -12.969 -13.966 1.00 48.69 106 LYS A O 1
ATOM 847 N N . THR A 1 107 ? -4.046 -13.384 -15.664 1.00 47.41 107 THR A N 1
ATOM 848 C CA . THR A 1 107 ? -3.801 -11.976 -16.037 1.00 47.41 107 THR A CA 1
ATOM 849 C C . THR A 1 107 ? -4.727 -11.525 -17.162 1.00 47.41 107 THR A C 1
ATOM 851 O O . THR A 1 107 ? -4.712 -12.142 -18.226 1.00 47.41 107 THR A O 1
ATOM 854 N N . ASP A 1 108 ? -5.454 -10.428 -16.940 1.00 49.16 108 ASP A N 1
ATOM 855 C CA . ASP A 1 108 ? -6.139 -9.644 -17.977 1.00 49.16 108 ASP A CA 1
ATOM 856 C C . ASP A 1 108 ? -5.175 -8.640 -18.643 1.00 49.16 108 ASP A C 1
ATOM 858 O O . ASP A 1 108 ? -4.271 -8.086 -18.007 1.00 49.16 108 ASP A O 1
ATOM 862 N N . ASP A 1 109 ? -5.401 -8.373 -19.930 1.00 55.28 109 ASP A N 1
ATOM 863 C CA . ASP A 1 109 ? -4.531 -7.625 -20.854 1.00 55.28 109 ASP A CA 1
ATOM 864 C C . ASP A 1 109 ? -4.185 -6.174 -20.435 1.00 55.28 109 ASP A C 1
ATOM 866 O O . ASP A 1 109 ? -3.214 -5.591 -20.925 1.00 55.28 109 ASP A O 1
ATOM 870 N N . CYS A 1 110 ? -4.922 -5.580 -19.490 1.00 56.78 110 CYS A N 1
ATOM 871 C CA . CYS A 1 110 ? -4.739 -4.191 -19.045 1.00 56.78 110 CYS A CA 1
ATOM 872 C C . CYS A 1 110 ? -3.399 -3.925 -18.328 1.00 56.78 110 CYS A C 1
ATOM 874 O O . CYS A 1 110 ? -2.860 -2.821 -18.418 1.00 56.78 110 CYS A O 1
ATOM 876 N N . VAL A 1 111 ? -2.828 -4.920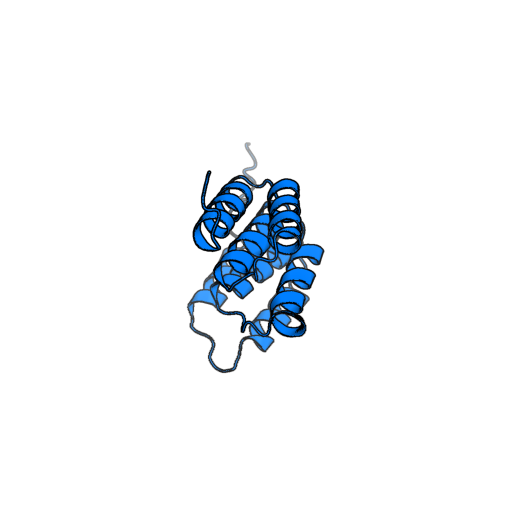 -17.641 1.00 56.06 111 VAL A N 1
ATOM 877 C CA . VAL A 1 111 ? -1.601 -4.754 -16.829 1.00 56.06 111 VAL A CA 1
ATOM 878 C C . VAL A 1 111 ? -0.360 -4.573 -17.706 1.00 56.06 111 VAL A C 1
ATOM 880 O O . VAL A 1 111 ? 0.528 -3.777 -17.395 1.00 56.06 111 VAL A O 1
ATOM 883 N N . TRP A 1 112 ? -0.326 -5.246 -18.858 1.00 53.78 112 TRP A N 1
ATOM 884 C CA . TRP A 1 112 ? 0.730 -5.063 -19.853 1.00 53.78 112 TRP A CA 1
ATOM 885 C C . TRP A 1 112 ? 0.745 -3.635 -20.409 1.00 53.78 112 TRP A C 1
ATOM 887 O O . TRP A 1 112 ? 1.815 -3.093 -20.683 1.00 53.78 112 TRP A O 1
ATOM 897 N N . GLY A 1 113 ? -0.424 -2.991 -20.502 1.00 60.03 113 GLY A N 1
ATOM 898 C CA . GLY A 1 113 ? -0.554 -1.594 -20.911 1.00 60.03 113 GLY A CA 1
ATOM 899 C C . GLY A 1 113 ? 0.137 -0.614 -19.958 1.00 60.03 113 GLY A C 1
ATOM 900 O O . GLY A 1 113 ? 0.777 0.325 -20.426 1.00 60.03 113 GLY A O 1
ATOM 901 N N . ALA A 1 114 ? 0.089 -0.854 -18.644 1.00 63.22 114 ALA A N 1
ATOM 902 C CA . ALA A 1 114 ? 0.792 -0.030 -17.656 1.00 63.22 114 ALA A CA 1
ATOM 903 C C . ALA A 1 114 ? 2.319 -0.215 -17.737 1.00 63.22 114 ALA A C 1
ATOM 905 O O . ALA A 1 114 ? 3.061 0.769 -17.763 1.00 63.22 114 ALA A O 1
ATOM 906 N N . LEU A 1 115 ? 2.790 -1.461 -17.890 1.00 61.03 115 LEU A N 1
ATOM 907 C CA . LEU A 1 115 ? 4.216 -1.764 -18.078 1.00 61.03 115 LEU A CA 1
ATOM 908 C C . LEU A 1 115 ? 4.780 -1.113 -19.354 1.00 61.03 115 LEU A C 1
ATOM 910 O O . LEU A 1 115 ? 5.888 -0.579 -19.351 1.00 61.03 115 LEU A O 1
ATOM 914 N N . LEU A 1 116 ? 4.017 -1.146 -20.449 1.00 58.78 116 LEU A N 1
ATOM 915 C CA . LEU A 1 116 ? 4.424 -0.578 -21.737 1.00 58.78 116 LEU A CA 1
ATOM 916 C C . LEU A 1 116 ? 4.211 0.948 -21.811 1.00 58.78 116 LEU A C 1
ATOM 918 O O . LEU A 1 116 ? 4.929 1.639 -22.536 1.00 58.78 116 LEU A O 1
ATOM 922 N N . GLY A 1 117 ? 3.251 1.486 -21.052 1.00 57.00 117 GLY A N 1
ATOM 923 C CA . GLY A 1 117 ? 2.887 2.905 -21.011 1.00 57.00 117 GLY A CA 1
ATOM 924 C C . GLY A 1 117 ? 3.839 3.785 -20.197 1.00 57.00 117 GLY A C 1
ATOM 925 O O . GLY A 1 117 ? 3.959 4.978 -20.488 1.00 57.00 117 GLY A O 1
ATOM 926 N N . GLY A 1 118 ? 4.597 3.203 -19.261 1.00 52.25 118 GLY A N 1
ATOM 927 C CA . GLY A 1 118 ? 5.555 3.905 -18.394 1.00 52.25 118 GLY A CA 1
ATOM 928 C C . GLY A 1 118 ? 6.717 4.624 -19.103 1.00 52.25 118 GLY A C 1
ATOM 929 O O . GLY A 1 118 ? 7.579 5.194 -18.440 1.00 52.25 118 GLY A O 1
ATOM 930 N N . ARG A 1 119 ? 6.769 4.640 -20.446 1.00 48.41 119 ARG A N 1
ATOM 931 C CA . ARG A 1 119 ? 7.877 5.214 -21.233 1.00 48.41 119 ARG A CA 1
ATOM 932 C C . ARG A 1 119 ? 7.552 6.464 -22.064 1.00 48.41 119 ARG A C 1
ATOM 934 O O . ARG A 1 119 ? 8.375 6.839 -22.894 1.00 48.41 119 ARG A O 1
ATOM 941 N N . ARG A 1 120 ? 6.393 7.123 -21.906 1.00 49.75 120 ARG A N 1
ATOM 942 C CA . ARG A 1 120 ? 5.956 8.179 -22.861 1.00 49.75 120 ARG A CA 1
ATOM 943 C C . ARG A 1 120 ? 5.640 9.580 -22.322 1.00 49.75 120 ARG A C 1
ATOM 945 O O . ARG A 1 120 ? 4.996 10.330 -23.045 1.00 49.75 120 ARG A O 1
ATOM 952 N N . ILE A 1 121 ? 6.124 9.992 -21.144 1.00 52.84 121 ILE A N 1
ATOM 953 C CA . ILE A 1 121 ? 5.835 11.364 -20.646 1.00 52.84 121 ILE A CA 1
ATOM 954 C C . ILE A 1 121 ? 7.057 12.299 -20.568 1.00 52.84 121 ILE A C 1
ATOM 956 O O . ILE A 1 121 ? 6.892 13.478 -20.307 1.00 52.84 121 ILE A O 1
ATOM 960 N N . HIS A 1 122 ? 8.279 11.864 -20.891 1.00 41.41 122 HIS A N 1
ATOM 961 C CA . HIS A 1 122 ? 9.421 12.796 -20.951 1.00 41.41 122 HIS A CA 1
ATOM 962 C C . HIS A 1 122 ? 10.121 12.748 -22.310 1.00 41.41 122 HIS A C 1
ATOM 964 O O . HIS A 1 122 ? 11.240 12.264 -22.462 1.00 41.41 122 HIS A O 1
ATOM 970 N N . GLY A 1 123 ? 9.424 13.282 -23.316 1.00 38.06 123 GLY A N 1
ATOM 971 C CA . GLY A 1 123 ? 10.059 13.811 -24.516 1.00 38.06 123 GLY A CA 1
ATOM 972 C C . GLY A 1 123 ? 10.806 15.086 -24.146 1.00 38.06 123 GLY A C 1
ATOM 973 O O . GLY A 1 123 ? 10.231 16.169 -24.139 1.00 38.06 123 GLY A O 1
ATOM 974 N N . ASN A 1 124 ? 12.079 14.924 -23.797 1.00 45.72 124 ASN A N 1
ATOM 975 C CA . ASN A 1 124 ? 13.055 15.996 -23.700 1.00 45.72 124 ASN A CA 1
ATOM 976 C C . ASN A 1 124 ? 13.042 16.763 -25.035 1.00 45.72 124 ASN A C 1
ATOM 978 O O . ASN A 1 124 ? 13.377 16.185 -26.069 1.00 45.72 124 ASN A O 1
ATOM 982 N N . VAL A 1 125 ? 12.581 18.015 -25.034 1.00 48.06 125 VAL A N 1
ATOM 983 C CA . VAL A 1 125 ? 12.601 18.889 -26.213 1.00 48.06 125 VAL A CA 1
ATOM 984 C C . VAL A 1 125 ? 13.939 19.629 -26.195 1.00 48.06 125 VAL A C 1
ATOM 986 O O . VAL A 1 125 ? 14.124 20.473 -25.320 1.00 48.06 125 VAL A O 1
ATOM 989 N N . PRO A 1 126 ? 14.885 19.376 -27.117 1.00 40.97 126 PRO A N 1
ATOM 990 C CA . PRO A 1 126 ? 15.987 20.295 -27.323 1.00 40.97 126 PRO A CA 1
ATOM 991 C C . PRO A 1 126 ? 15.463 21.428 -28.209 1.00 40.97 126 PRO A C 1
ATOM 993 O O . PRO A 1 126 ? 15.196 21.235 -29.399 1.00 40.97 126 PRO A O 1
ATOM 996 N N . SER A 1 127 ? 15.270 22.606 -27.621 1.00 41.62 127 SER A N 1
ATOM 997 C CA . SER A 1 127 ? 15.175 23.847 -28.384 1.00 41.62 127 SER A CA 1
ATOM 998 C C . SER A 1 127 ? 16.516 24.112 -29.071 1.00 41.62 127 SER A C 1
ATOM 1000 O O . SER A 1 127 ? 17.570 23.955 -28.456 1.00 41.62 127 SER A O 1
ATOM 1002 N N . ARG A 1 128 ? 16.423 24.465 -30.355 1.00 47.53 128 ARG A N 1
ATOM 1003 C CA . ARG A 1 128 ? 17.507 24.969 -31.206 1.00 47.53 128 ARG A CA 1
ATOM 1004 C C . ARG A 1 128 ? 18.269 26.130 -30.581 1.00 47.53 128 ARG A C 1
ATOM 1006 O O . ARG A 1 128 ? 17.626 26.904 -29.839 1.00 47.53 128 ARG A O 1
#

Radius of gyration: 16.07 Å; chains: 1; bounding box: 38×42×48 Å

Organism: NCBI:txid357466

InterPro domains:
  IPR002885 Pentatricopeptide repeat [PF01535] (79-104)
  IPR002885 Pentatricopeptide repeat [PF13041] (4-52)
  IPR002885 Pentatricopeptide repeat [PS51375] (5-39)
  IPR002885 Pentatricopeptide repeat [TIGR00756] (7-40)
  IPR002885 Pentatricopeptide repeat [TIGR00756] (42-77)
  IPR002885 Pentatricopeptide repeat [TIGR00756] (80-103)
  IPR011990 Tetratricopeptide-like helical domain superfamily [G3DSA:1.25.40.10] (3-127)
  IPR046960 Pentatricopeptide repeat-containing protein At4g14850-like, plant [PTHR47926] (1-125)

Secondary structure (DSSP, 8-state):
-----HHHHHHHHHHHHHTT-HHHHHHHHHHHHHTTPPP-HHHHHHHHHHHHHHT-HHHHHHHHHHHHHTT-PPP-HHHHHHHHHHHHHTT-HHHHHHHHHHT-SS--THHHHHHHHTTSS-------

Sequence (128 aa):
MDYKDVVSWNTIIKTYGLHARPTEALSLFSEMQEDGWRPNRITFIALLSACSHGGLVDEGLIFLQLMIMEYGIAPDVEHYTCVVDSLARVSRLQEAYYLIKSMTVKTDDCVWGALLGGRRIHGNVPSR

Foldseek 3Di:
DPPDAQVNLLVVLQVCLVVLNLVVSVVSVVVCVVVVHQHAQSSLLSNLSSCLSVLVLVVLVVSQVCCCPVRVYDDDPSSLLSNLNSCVVVVVNVVSVVSQVVNPVDDDPVSVCSSVVSPPDDPPDDDD